Protein AF-A0A800LUT0-F1 (afdb_monomer_lite)

Foldseek 3Di:
DAPQDDQDPVPPDPVVSVVCRVPPDDDDQAWDWHWDAPVVPPRDIDIWIANNPPRDTDDPDD

Structure (mmCIF, N/CA/C/O backbone):
data_AF-A0A800LUT0-F1
#
_entry.id   AF-A0A800LUT0-F1
#
loop_
_atom_site.group_PDB
_atom_site.id
_atom_site.type_symbol
_atom_site.label_atom_id
_atom_site.label_alt_id
_atom_site.label_comp_id
_atom_site.label_asym_id
_atom_site.label_entity_id
_atom_site.label_seq_id
_atom_site.pdbx_PDB_ins_code
_atom_site.Cartn_x
_atom_site.Cartn_y
_atom_site.Cartn_z
_atom_site.occupancy
_atom_site.B_iso_or_equiv
_atom_site.auth_seq_id
_atom_site.auth_comp_id
_atom_site.auth_asym_id
_atom_site.auth_atom_id
_atom_site.pdbx_PDB_model_num
ATOM 1 N N . TYR A 1 1 ? -5.647 6.188 -8.605 1.00 44.88 1 TYR A N 1
ATOM 2 C CA . TYR A 1 1 ? -4.665 5.290 -9.242 1.00 44.88 1 TYR A CA 1
ATOM 3 C C . TYR A 1 1 ? -3.864 4.620 -8.126 1.00 44.88 1 TYR A C 1
ATOM 5 O O . TYR A 1 1 ? -3.777 5.231 -7.066 1.00 44.88 1 T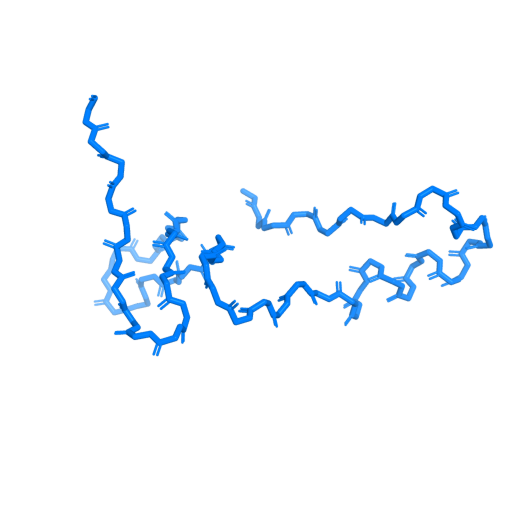YR A O 1
ATOM 13 N N . GLY A 1 2 ? -3.461 3.349 -8.265 1.00 55.81 2 GLY A N 1
ATOM 14 C CA . GLY A 1 2 ? -2.710 2.615 -7.226 1.00 55.81 2 GLY A CA 1
ATOM 15 C C . GLY A 1 2 ? -1.359 3.260 -6.910 1.00 55.81 2 GLY A C 1
ATOM 16 O O . GLY A 1 2 ? -1.024 4.281 -7.513 1.00 55.81 2 GLY A O 1
ATOM 17 N N . GLU A 1 3 ? -0.593 2.681 -5.982 1.00 61.94 3 GLU A N 1
ATOM 18 C CA . GLU A 1 3 ? 0.839 2.979 -5.945 1.00 61.94 3 GLU A CA 1
ATOM 19 C C . GLU A 1 3 ? 1.384 2.708 -7.350 1.00 61.94 3 GLU A C 1
ATOM 21 O O . GLU A 1 3 ? 1.082 1.674 -7.945 1.00 61.94 3 GLU A O 1
ATOM 26 N N . ILE A 1 4 ? 2.056 3.693 -7.936 1.00 67.56 4 ILE A N 1
ATOM 27 C CA . ILE A 1 4 ? 2.775 3.500 -9.190 1.00 67.56 4 ILE A CA 1
ATOM 28 C C . ILE A 1 4 ? 4.208 3.228 -8.741 1.00 67.56 4 ILE A C 1
ATOM 30 O O . ILE A 1 4 ? 4.864 4.196 -8.338 1.00 67.56 4 ILE A O 1
ATOM 34 N N . PRO A 1 5 ? 4.673 1.962 -8.760 1.00 78.19 5 PRO A N 1
ATOM 35 C CA . PRO A 1 5 ? 6.025 1.631 -8.339 1.00 78.19 5 PRO A CA 1
ATOM 36 C C . PRO A 1 5 ? 7.016 2.467 -9.141 1.00 78.19 5 PRO A C 1
ATOM 38 O O . PRO A 1 5 ? 6.898 2.603 -10.367 1.00 78.19 5 PRO A O 1
ATOM 41 N N . ARG A 1 6 ? 7.949 3.105 -8.436 1.00 86.31 6 ARG A N 1
ATOM 42 C CA . ARG A 1 6 ? 8.985 3.916 -9.069 1.00 86.31 6 ARG A CA 1
ATOM 43 C C . ARG A 1 6 ? 10.178 3.029 -9.362 1.00 86.31 6 ARG A C 1
ATOM 45 O O . ARG A 1 6 ? 10.900 2.663 -8.447 1.00 86.31 6 ARG A O 1
ATOM 52 N N . VAL A 1 7 ? 10.409 2.778 -10.645 1.00 92.69 7 VAL A N 1
ATOM 53 C CA . VAL A 1 7 ? 11.606 2.063 -11.087 1.00 92.69 7 VAL A CA 1
ATOM 54 C C . VAL A 1 7 ? 12.848 2.914 -10.800 1.00 92.69 7 VAL A C 1
ATOM 56 O O . VAL A 1 7 ? 12.888 4.071 -11.247 1.00 92.69 7 VAL A O 1
ATOM 59 N N . PRO A 1 8 ? 13.860 2.393 -10.082 1.00 93.62 8 PRO A N 1
ATOM 60 C CA . PRO A 1 8 ? 15.094 3.120 -9.817 1.00 93.62 8 PRO A CA 1
ATOM 61 C C . PRO A 1 8 ? 15.795 3.558 -11.114 1.00 93.62 8 PRO A C 1
ATOM 63 O O . PRO A 1 8 ? 15.886 2.775 -12.060 1.00 93.62 8 PRO A O 1
ATOM 66 N N . PRO A 1 9 ? 16.362 4.779 -11.174 1.00 94.56 9 PRO A N 1
ATOM 67 C CA . PRO A 1 9 ? 17.035 5.276 -12.377 1.00 94.56 9 PRO A CA 1
ATOM 68 C C . PRO A 1 9 ? 18.332 4.519 -12.709 1.00 94.56 9 PRO A C 1
ATOM 70 O O . PRO A 1 9 ? 18.862 4.676 -13.805 1.00 94.56 9 PRO A O 1
ATOM 73 N N . SER A 1 10 ? 18.848 3.709 -11.779 1.00 96.75 10 SER A N 1
ATOM 74 C CA . SER A 1 10 ? 19.994 2.822 -11.994 1.00 96.75 10 SER A CA 1
ATOM 75 C C . SER A 1 10 ? 19.672 1.615 -12.881 1.00 96.75 10 SER A C 1
ATOM 77 O O . SER A 1 10 ? 20.594 1.039 -13.452 1.00 96.75 10 SER A O 1
ATOM 79 N N . ILE A 1 11 ? 18.396 1.233 -13.018 1.00 96.62 11 ILE A N 1
ATOM 80 C CA . ILE A 1 11 ? 17.964 0.166 -13.927 1.00 96.62 11 ILE A CA 1
ATOM 81 C C . ILE A 1 11 ? 17.711 0.798 -15.296 1.00 96.62 11 ILE A C 1
ATOM 83 O O . ILE A 1 11 ? 16.703 1.473 -15.513 1.00 96.62 11 ILE A O 1
ATOM 87 N N . THR A 1 12 ? 18.660 0.626 -16.211 1.00 96.81 12 THR A N 1
ATOM 88 C CA . THR A 1 12 ? 18.631 1.264 -17.536 1.00 96.81 12 THR A CA 1
ATOM 89 C C . THR A 1 12 ? 18.098 0.353 -18.638 1.00 96.81 12 THR A C 1
ATOM 91 O O . THR A 1 12 ? 17.519 0.858 -19.599 1.00 96.81 12 THR A O 1
ATOM 94 N N . ASP A 1 13 ? 18.262 -0.962 -18.492 1.00 98.25 13 ASP A N 1
ATOM 95 C CA . ASP A 1 13 ? 17.771 -1.969 -19.434 1.00 98.25 13 ASP A CA 1
ATOM 96 C C . ASP A 1 13 ? 16.236 -2.031 -19.450 1.00 98.25 13 ASP A C 1
ATOM 98 O O . ASP A 1 13 ? 15.605 -2.071 -18.396 1.00 98.25 13 ASP A O 1
ATOM 102 N N 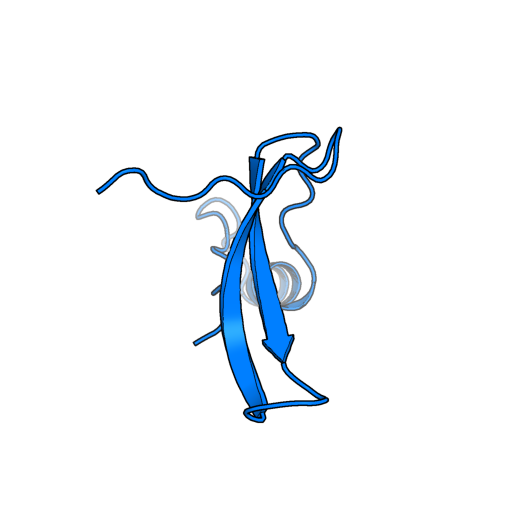. ALA A 1 14 ? 15.629 -2.024 -20.639 1.00 96.56 14 ALA A N 1
ATOM 103 C CA . ALA A 1 14 ? 14.180 -1.900 -20.786 1.00 96.56 14 ALA A CA 1
ATOM 104 C C . ALA A 1 14 ? 13.408 -3.084 -20.180 1.00 96.56 14 ALA A C 1
ATOM 106 O O . ALA A 1 14 ? 12.435 -2.859 -19.457 1.00 96.56 14 ALA A O 1
ATOM 107 N N . ASP A 1 15 ? 13.873 -4.313 -20.402 1.00 97.56 15 ASP A N 1
ATOM 108 C CA . ASP A 1 15 ? 13.197 -5.517 -19.914 1.00 97.56 15 ASP A CA 1
ATOM 109 C C . ASP A 1 15 ? 13.297 -5.602 -18.386 1.00 97.56 15 ASP A C 1
ATOM 111 O O . ASP A 1 15 ? 12.321 -5.917 -17.698 1.00 97.56 15 ASP A O 1
ATOM 115 N N . LEU A 1 16 ? 14.456 -5.239 -17.824 1.00 97.19 16 LEU A N 1
ATOM 116 C CA . LEU A 1 16 ? 14.626 -5.169 -16.372 1.00 97.19 16 LEU A CA 1
ATOM 117 C C . LEU A 1 16 ? 13.759 -4.084 -15.729 1.00 97.19 16 LEU A C 1
ATOM 119 O O . LEU A 1 16 ? 13.306 -4.260 -14.599 1.00 97.19 16 LEU A O 1
ATOM 123 N N . ARG A 1 17 ? 13.494 -2.975 -16.426 1.00 95.12 17 ARG A N 1
ATOM 124 C CA . ARG A 1 17 ? 12.585 -1.934 -15.924 1.00 95.12 17 ARG A CA 1
ATOM 125 C C . ARG A 1 17 ? 11.135 -2.398 -15.884 1.00 95.12 17 ARG A C 1
ATOM 127 O O . ARG A 1 17 ? 10.429 -2.053 -14.938 1.00 95.12 17 ARG A O 1
ATOM 134 N N . ASP A 1 18 ? 10.694 -3.156 -16.883 1.00 94.06 18 ASP A N 1
ATOM 135 C CA . ASP A 1 18 ? 9.350 -3.739 -16.890 1.00 94.06 18 ASP A CA 1
ATOM 136 C C . ASP A 1 18 ? 9.202 -4.794 -15.789 1.00 94.06 18 ASP A C 1
ATOM 138 O O . ASP A 1 18 ? 8.185 -4.815 -15.088 1.00 94.06 18 ASP A O 1
ATOM 142 N N . LEU A 1 19 ? 10.241 -5.607 -15.573 1.00 94.75 19 LEU A N 1
ATOM 143 C CA . LEU A 1 19 ? 10.286 -6.568 -14.474 1.00 94.75 19 LEU A CA 1
ATOM 144 C C . LEU A 1 19 ? 10.227 -5.872 -13.106 1.00 94.75 19 LEU A C 1
ATOM 146 O O . LEU A 1 19 ? 9.414 -6.248 -12.265 1.00 94.75 19 LEU A O 1
ATOM 150 N N . ASP A 1 20 ? 11.028 -4.830 -12.890 1.00 94.06 20 ASP A N 1
ATOM 151 C CA . ASP A 1 20 ? 11.001 -4.064 -11.640 1.00 94.06 20 ASP A CA 1
ATOM 152 C C . ASP A 1 20 ? 9.613 -3.455 -11.394 1.00 94.06 20 ASP A C 1
ATOM 154 O O . ASP A 1 20 ? 8.993 -3.693 -10.360 1.00 94.06 20 ASP A O 1
ATOM 158 N N . ARG A 1 21 ? 9.048 -2.783 -12.402 1.00 90.31 21 ARG A N 1
ATOM 159 C CA . ARG A 1 21 ? 7.728 -2.149 -12.304 1.00 90.31 21 ARG A CA 1
ATOM 160 C C . ARG A 1 21 ? 6.594 -3.133 -12.008 1.00 90.31 21 ARG A C 1
ATOM 162 O O . ARG A 1 21 ? 5.612 -2.745 -11.373 1.00 90.31 21 ARG A O 1
ATOM 169 N N . GLY A 1 22 ? 6.672 -4.343 -12.556 1.00 90.44 22 GLY A N 1
ATOM 170 C CA . GLY A 1 22 ? 5.616 -5.348 -12.453 1.00 90.44 22 GLY A CA 1
ATOM 171 C C . GLY A 1 22 ? 5.688 -6.208 -11.194 1.00 90.44 22 GLY A C 1
ATOM 172 O O . GLY A 1 22 ? 4.650 -6.704 -10.758 1.00 90.44 22 GLY A O 1
ATOM 173 N N . PHE A 1 23 ? 6.886 -6.397 -10.633 1.00 91.12 23 PHE A N 1
ATOM 174 C CA . PHE A 1 23 ? 7.121 -7.407 -9.598 1.00 91.12 23 PHE A CA 1
ATOM 175 C C . PHE A 1 23 ? 7.789 -6.877 -8.327 1.00 91.12 23 PHE A C 1
ATOM 177 O O . PHE A 1 23 ? 7.693 -7.539 -7.293 1.00 91.12 23 PHE A O 1
ATOM 184 N N . MET A 1 24 ? 8.447 -5.716 -8.366 1.00 91.19 24 MET A N 1
ATOM 185 C CA . MET A 1 24 ? 9.098 -5.140 -7.190 1.00 91.19 24 MET A CA 1
ATOM 186 C C . MET A 1 24 ? 8.168 -4.135 -6.507 1.00 91.19 24 MET A C 1
ATOM 188 O O . MET A 1 24 ? 7.744 -3.136 -7.087 1.00 91.19 24 MET A O 1
ATOM 192 N N . HIS A 1 25 ? 7.858 -4.414 -5.242 1.00 87.12 25 HIS A N 1
ATOM 193 C CA . HIS A 1 25 ? 7.007 -3.591 -4.386 1.00 87.12 25 HIS A CA 1
ATOM 194 C C . HIS A 1 25 ? 7.701 -3.330 -3.047 1.00 87.12 25 HIS A C 1
ATOM 196 O O . HIS A 1 25 ? 8.491 -4.154 -2.579 1.00 87.12 25 HIS A O 1
ATOM 202 N N . GLU A 1 26 ? 7.399 -2.192 -2.417 1.00 85.50 26 GLU A N 1
ATOM 203 C CA . GLU A 1 26 ? 7.889 -1.896 -1.071 1.00 85.50 26 GLU A CA 1
ATOM 204 C C . GLU A 1 26 ? 7.277 -2.868 -0.045 1.00 85.50 26 GLU A C 1
ATOM 206 O O . GLU A 1 26 ? 6.094 -3.198 -0.100 1.00 85.50 26 GLU A O 1
ATOM 211 N N . ASN A 1 27 ? 8.094 -3.326 0.907 1.00 91.12 27 ASN A N 1
ATOM 212 C CA . ASN A 1 27 ? 7.680 -4.210 2.002 1.00 91.12 27 ASN A CA 1
ATOM 213 C C . ASN A 1 27 ? 8.440 -3.855 3.289 1.00 91.12 27 ASN A C 1
ATOM 215 O O . ASN A 1 27 ? 9.149 -4.679 3.866 1.00 91.12 27 ASN A O 1
ATOM 219 N N . ALA A 1 28 ? 8.385 -2.583 3.679 1.00 92.19 28 ALA A N 1
ATOM 220 C CA . ALA A 1 28 ? 9.059 -2.125 4.886 1.00 92.19 28 ALA A CA 1
ATOM 221 C C . ALA A 1 28 ? 8.361 -2.657 6.151 1.00 92.19 28 ALA A C 1
ATOM 223 O O . ALA A 1 28 ? 7.133 -2.620 6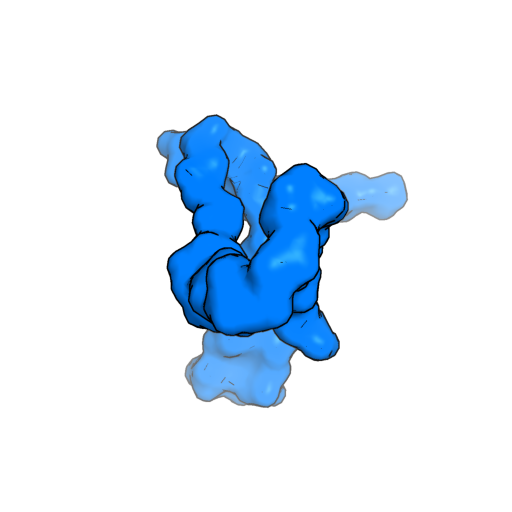.263 1.00 92.19 28 ALA A O 1
ATOM 224 N N . GLU A 1 29 ? 9.160 -3.086 7.130 1.00 96.31 29 GLU A N 1
ATOM 225 C CA . GLU A 1 29 ? 8.739 -3.135 8.531 1.00 96.31 29 GLU A CA 1
ATOM 226 C C . GLU A 1 29 ? 8.761 -1.696 9.056 1.00 96.31 29 GLU A C 1
ATOM 228 O O . GLU A 1 29 ? 9.822 -1.070 9.124 1.00 96.31 29 GLU A O 1
ATOM 233 N N . GLY A 1 30 ? 7.588 -1.128 9.322 1.00 94.88 30 GLY A N 1
ATOM 234 C CA . GLY A 1 30 ? 7.455 0.300 9.586 1.00 94.88 30 GLY A CA 1
ATOM 235 C C . GLY A 1 30 ? 6.217 0.923 8.938 1.00 94.88 30 GLY A C 1
ATOM 236 O O . GLY A 1 30 ? 5.312 0.225 8.478 1.00 94.88 30 GLY A O 1
ATOM 237 N N . PRO A 1 31 ? 6.168 2.259 8.829 1.00 93.50 31 PRO A N 1
ATOM 238 C CA . PRO A 1 31 ? 5.060 2.943 8.179 1.00 93.50 31 PRO A CA 1
ATOM 239 C C . PRO A 1 31 ? 5.046 2.716 6.655 1.00 93.50 31 PRO A C 1
ATOM 241 O O . PRO A 1 31 ? 5.944 3.184 5.957 1.00 93.50 31 PRO A O 1
ATOM 244 N N . VAL A 1 32 ? 3.979 2.110 6.126 1.00 91.75 32 VAL A N 1
ATOM 245 C CA . VAL A 1 32 ? 3.769 1.844 4.687 1.00 91.75 32 VAL A CA 1
ATOM 246 C C . VAL A 1 32 ? 2.475 2.501 4.194 1.00 91.75 32 VAL A C 1
ATOM 248 O O . VAL A 1 32 ? 1.490 2.594 4.930 1.00 91.75 32 VAL A O 1
ATOM 251 N N . VAL A 1 33 ? 2.471 2.994 2.947 1.00 90.56 33 VAL A N 1
ATOM 252 C CA . VAL A 1 33 ? 1.268 3.518 2.278 1.00 90.56 33 VAL A CA 1
ATOM 253 C C . VAL A 1 33 ? 0.628 2.419 1.437 1.00 90.56 33 VAL A C 1
ATOM 255 O O . VAL A 1 33 ? 1.162 2.005 0.419 1.00 90.56 33 VAL A O 1
ATOM 258 N N . GLU A 1 34 ? -0.562 1.990 1.832 1.00 90.44 34 GLU A N 1
ATOM 259 C CA . GLU A 1 34 ? -1.258 0.847 1.253 1.00 90.44 34 GLU A CA 1
ATOM 260 C C . GLU A 1 34 ? -2.548 1.251 0.531 1.00 90.44 34 GLU A C 1
ATOM 262 O O . GLU A 1 34 ? -3.112 2.337 0.721 1.00 90.44 34 GLU A O 1
ATOM 267 N N . ARG A 1 35 ? -3.052 0.336 -0.304 1.00 89.69 35 ARG A N 1
ATOM 268 C CA . ARG A 1 35 ? -4.287 0.493 -1.081 1.00 89.69 35 ARG A CA 1
ATOM 269 C C . ARG A 1 35 ? -5.276 -0.598 -0.721 1.00 89.69 35 ARG A C 1
ATOM 271 O O . ARG A 1 35 ? -5.041 -1.764 -1.008 1.00 89.69 35 ARG A O 1
ATOM 278 N N . TRP A 1 36 ? -6.390 -0.216 -0.109 1.00 92.56 36 TRP A N 1
ATOM 279 C CA . TRP A 1 36 ? -7.402 -1.164 0.359 1.00 92.56 36 TRP A CA 1
ATOM 280 C C . TRP A 1 36 ? -8.690 -0.975 -0.435 1.00 92.56 36 TRP A C 1
ATOM 282 O O . TRP A 1 36 ? -9.085 0.155 -0.737 1.00 92.56 36 TRP A O 1
ATOM 292 N N . PHE A 1 37 ? -9.357 -2.073 -0.782 1.00 94.88 37 PHE A N 1
ATOM 293 C CA . PHE A 1 37 ? -10.633 -2.037 -1.489 1.00 94.88 37 PHE A CA 1
ATOM 294 C C . PHE A 1 37 ? -11.779 -2.362 -0.532 1.00 94.88 37 PHE A C 1
ATOM 296 O O . PHE A 1 37 ? -11.831 -3.447 0.043 1.00 94.88 37 PHE A O 1
ATOM 303 N N . HIS A 1 38 ? -12.725 -1.432 -0.377 1.00 95.19 38 HIS A N 1
ATOM 304 C CA . HIS A 1 38 ? -13.871 -1.605 0.517 1.00 95.19 38 HIS A CA 1
ATOM 305 C C . HIS A 1 38 ? -14.950 -2.490 -0.130 1.00 95.19 38 HIS A C 1
ATOM 307 O O . HIS A 1 38 ? -16.017 -2.017 -0.537 1.00 95.19 38 HIS A O 1
ATOM 313 N N . VAL A 1 39 ? -14.629 -3.780 -0.270 1.00 97.88 39 VAL A N 1
ATOM 314 C CA . VAL A 1 39 ? -15.400 -4.764 -1.043 1.00 97.88 39 VAL A CA 1
ATOM 315 C C . VAL A 1 39 ? -16.818 -4.966 -0.507 1.00 97.88 39 VAL A C 1
ATOM 317 O O . VAL A 1 39 ? -17.761 -4.992 -1.292 1.00 97.88 39 VAL A O 1
ATOM 320 N N . PHE A 1 40 ? -16.986 -5.011 0.816 1.00 97.75 40 PHE A N 1
ATOM 321 C CA . PHE A 1 40 ? -18.279 -5.232 1.478 1.00 97.75 40 PHE A CA 1
ATOM 322 C C . PHE A 1 40 ? -19.048 -3.939 1.786 1.00 97.75 40 PHE A C 1
ATOM 324 O O . PHE A 1 40 ? -19.978 -3.941 2.587 1.00 97.75 40 PHE A O 1
ATOM 331 N N . GLY A 1 41 ? -18.672 -2.826 1.154 1.00 96.62 41 GLY A N 1
ATOM 332 C CA . GLY A 1 41 ? -19.318 -1.538 1.371 1.00 96.62 41 GLY A CA 1
ATOM 333 C C . GLY A 1 41 ? -19.387 -0.706 0.103 1.00 96.62 41 GLY A C 1
ATOM 334 O O . GLY A 1 41 ? -20.010 -1.078 -0.889 1.00 96.62 41 GLY A O 1
ATOM 335 N N . CYS A 1 42 ? -18.751 0.463 0.119 1.00 97.12 42 CYS A N 1
ATOM 336 C CA . CYS A 1 42 ? -18.909 1.455 -0.942 1.00 97.12 42 CYS A CA 1
ATOM 337 C C . CYS A 1 42 ? -18.187 1.108 -2.259 1.00 97.12 42 CYS A C 1
ATOM 339 O O . CYS A 1 42 ? -18.259 1.914 -3.192 1.00 97.12 42 CYS A O 1
ATOM 341 N N . ARG A 1 43 ? -17.499 -0.048 -2.338 1.00 96.69 43 ARG A N 1
ATOM 342 C CA . ARG A 1 43 ? -16.744 -0.546 -3.507 1.00 96.69 43 ARG A CA 1
ATOM 343 C C . ARG A 1 43 ? -15.781 0.492 -4.078 1.00 96.69 43 ARG A C 1
ATOM 345 O O . ARG A 1 43 ? -15.642 0.652 -5.289 1.00 96.69 43 ARG A O 1
ATOM 352 N N . ARG A 1 44 ? -15.136 1.237 -3.183 1.00 94.62 44 ARG A N 1
ATOM 353 C CA . ARG A 1 44 ? -14.116 2.230 -3.514 1.00 94.62 44 ARG A CA 1
ATOM 354 C C . ARG A 1 44 ? -12.796 1.817 -2.907 1.00 94.62 44 ARG A C 1
ATOM 356 O O . ARG A 1 44 ? -12.739 1.166 -1.865 1.00 94.62 44 ARG A O 1
ATOM 363 N N . TRP A 1 45 ? -11.740 2.237 -3.577 1.00 93.19 45 TRP A N 1
ATOM 364 C CA . TRP A 1 45 ? -10.405 2.114 -3.044 1.00 93.19 45 TRP A CA 1
ATOM 365 C C . TRP A 1 45 ? -10.078 3.276 -2.110 1.00 93.19 45 TRP A C 1
ATOM 367 O O . TRP A 1 45 ? -10.323 4.430 -2.465 1.00 93.19 45 TRP A O 1
ATOM 377 N N . VAL A 1 46 ? -9.424 2.979 -0.996 1.00 90.50 46 VAL A N 1
ATOM 378 C CA . VAL A 1 46 ? -8.861 3.961 -0.066 1.00 90.50 46 VAL A CA 1
ATOM 379 C C . VAL A 1 46 ? -7.340 3.839 -0.035 1.00 90.50 46 VAL A C 1
ATOM 381 O O . VAL A 1 46 ? -6.785 2.800 -0.395 1.00 90.50 46 VAL A O 1
ATOM 384 N N . THR A 1 47 ? -6.669 4.925 0.332 1.00 90.50 47 THR A N 1
ATOM 385 C CA . THR A 1 47 ? -5.224 4.939 0.578 1.00 90.50 47 THR A CA 1
ATOM 386 C C . THR A 1 47 ? -5.017 5.147 2.066 1.00 90.50 47 THR A C 1
ATOM 388 O O . THR A 1 47 ? -5.591 6.076 2.633 1.00 90.50 47 THR A O 1
ATOM 391 N N . VAL A 1 48 ? -4.237 4.273 2.689 1.00 91.38 48 VAL A N 1
ATOM 392 C CA . VAL A 1 48 ? -4.054 4.225 4.141 1.00 91.38 48 VAL A CA 1
ATOM 393 C C . VAL A 1 48 ? -2.565 4.211 4.443 1.00 91.38 48 VAL A C 1
ATOM 395 O O . VAL A 1 48 ? -1.805 3.616 3.692 1.00 91.38 48 VAL A O 1
ATOM 398 N N . LYS A 1 49 ? -2.139 4.871 5.519 1.00 93.12 49 LYS A N 1
ATOM 399 C CA . LYS A 1 49 ? -0.789 4.703 6.053 1.00 93.12 49 LYS A CA 1
ATOM 400 C C . LYS A 1 49 ? -0.881 3.826 7.297 1.00 93.12 49 LYS A C 1
ATOM 402 O O . LYS A 1 49 ? -1.559 4.219 8.245 1.00 93.12 49 LYS A O 1
ATOM 407 N N . ARG A 1 50 ? -0.249 2.656 7.278 1.00 95.25 50 ARG A N 1
ATOM 408 C CA . ARG A 1 50 ? -0.267 1.689 8.382 1.00 95.25 50 ARG A CA 1
ATOM 409 C C . ARG A 1 50 ? 1.147 1.473 8.898 1.00 95.25 50 ARG A C 1
ATOM 411 O O . ARG A 1 50 ? 2.078 1.382 8.107 1.00 95.25 50 ARG A O 1
ATOM 418 N N . GLU A 1 51 ? 1.297 1.417 10.211 1.00 96.69 51 GLU A N 1
ATOM 419 C CA . GLU A 1 51 ? 2.497 0.904 10.861 1.00 96.69 51 GLU A CA 1
ATOM 420 C C . GLU A 1 51 ? 2.466 -0.628 10.789 1.00 96.69 51 GLU A C 1
ATOM 422 O O . GLU A 1 51 ? 1.646 -1.271 11.442 1.00 96.69 51 GLU A O 1
ATOM 427 N N . THR A 1 52 ? 3.296 -1.225 9.931 1.00 96.56 52 THR A N 1
ATOM 428 C CA . THR A 1 52 ? 3.210 -2.662 9.628 1.00 96.56 52 THR A CA 1
ATOM 429 C C . THR A 1 52 ? 3.711 -3.554 10.760 1.00 96.56 52 THR A C 1
ATOM 431 O O . THR A 1 52 ? 3.384 -4.739 10.770 1.00 96.56 52 THR A O 1
ATOM 434 N N . SER A 1 53 ? 4.442 -2.991 11.728 1.00 97.75 53 SER A N 1
ATOM 435 C CA . SER A 1 53 ? 4.928 -3.704 12.916 1.00 97.75 53 SER A CA 1
ATOM 436 C C . SER A 1 53 ? 3.855 -3.934 13.992 1.00 97.75 53 SER A C 1
ATOM 438 O O . SER A 1 53 ? 4.005 -4.837 14.815 1.00 97.75 53 SER A O 1
ATOM 440 N N . ASN A 1 54 ? 2.778 -3.135 14.014 1.00 97.44 54 ASN A N 1
ATOM 441 C CA . ASN A 1 54 ? 1.749 -3.186 15.066 1.00 97.44 54 ASN A CA 1
ATOM 442 C C . ASN A 1 54 ? 0.300 -2.952 14.583 1.00 97.44 54 ASN A C 1
ATOM 444 O O . ASN A 1 54 ? -0.608 -2.850 15.406 1.00 97.44 54 ASN A O 1
ATOM 448 N N . ASP A 1 55 ? 0.089 -2.853 13.270 1.00 96.94 55 ASP A N 1
ATOM 449 C CA . ASP A 1 55 ? -1.195 -2.612 12.600 1.00 96.94 55 ASP A CA 1
ATOM 450 C C . ASP A 1 55 ? -1.873 -1.258 12.881 1.00 96.94 55 ASP A C 1
ATOM 452 O O . ASP A 1 55 ? -3.019 -1.039 12.474 1.00 96.94 55 ASP A O 1
ATOM 456 N N . GLU A 1 56 ? -1.185 -0.303 13.510 1.00 97.31 56 GLU A N 1
ATOM 457 C CA . GLU A 1 56 ? -1.754 1.015 13.783 1.00 97.31 56 GLU A CA 1
ATOM 458 C C . GLU A 1 56 ? -1.983 1.805 12.486 1.00 97.31 56 GLU A C 1
ATOM 460 O O . GLU A 1 56 ? -1.079 2.033 11.674 1.00 97.31 56 GLU A O 1
ATOM 465 N N . ILE A 1 57 ? -3.215 2.284 12.300 1.00 95.56 57 ILE A N 1
ATOM 466 C CA . ILE A 1 57 ? -3.567 3.160 11.185 1.00 95.56 57 ILE A CA 1
ATOM 467 C C . ILE A 1 57 ? -3.206 4.602 11.539 1.00 95.56 57 ILE A C 1
ATOM 469 O O . ILE A 1 57 ? -3.852 5.242 12.370 1.00 95.56 57 ILE A O 1
ATOM 473 N N . GLN A 1 58 ? -2.209 5.153 10.851 1.00 91.12 58 GLN A N 1
ATOM 474 C CA . GLN A 1 58 ? -1.765 6.528 11.043 1.00 91.1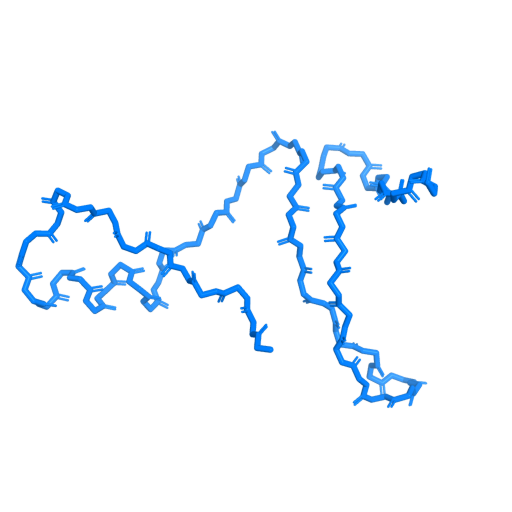2 58 GLN A CA 1
ATOM 475 C C . GLN A 1 58 ? -2.725 7.481 10.322 1.00 91.12 58 GLN A C 1
ATOM 477 O O . GLN A 1 58 ? -2.598 7.754 9.125 1.00 91.12 58 GLN A O 1
ATOM 482 N N . THR A 1 59 ? -3.703 8.027 11.045 1.00 76.56 59 THR A N 1
ATOM 483 C CA . THR A 1 59 ? -4.505 9.141 10.529 1.00 76.56 59 THR A CA 1
ATOM 484 C C . THR A 1 59 ? -3.625 10.380 10.395 1.00 76.56 59 THR A C 1
ATOM 486 O O . THR A 1 59 ? -2.935 10.754 11.348 1.00 76.56 59 THR A O 1
ATOM 489 N N . ARG A 1 60 ? -3.672 11.076 9.251 1.00 55.9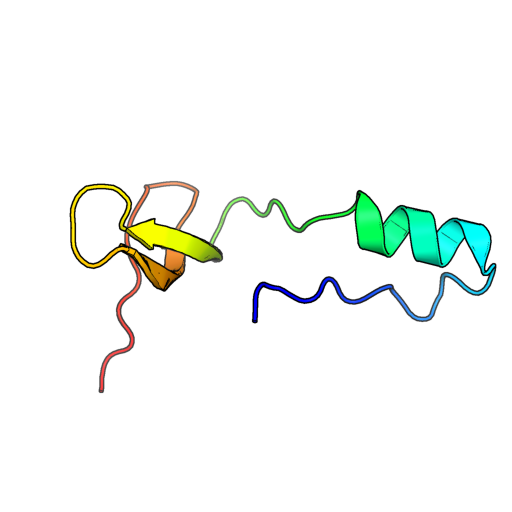4 60 ARG A N 1
ATOM 490 C CA . ARG A 1 60 ? -3.183 12.461 9.210 1.00 55.94 60 ARG A CA 1
ATOM 491 C C . ARG A 1 60 ? -3.977 13.256 10.250 1.00 55.94 60 ARG A C 1
ATOM 493 O O . ARG A 1 60 ? -5.201 13.319 10.150 1.00 55.94 60 ARG A O 1
ATOM 500 N N . LYS A 1 61 ? -3.293 13.856 11.231 1.00 40.78 61 LYS A N 1
ATOM 501 C CA . LYS A 1 61 ? -3.875 14.993 11.954 1.00 40.78 61 LYS A CA 1
ATOM 502 C C . LYS A 1 61 ? -4.190 16.087 10.915 1.00 40.78 61 LYS A C 1
ATOM 504 O O . LYS A 1 61 ? -3.425 16.190 9.949 1.00 40.78 61 LYS A O 1
ATOM 509 N N . PRO A 1 62 ? -5.318 16.803 11.060 1.00 42.81 62 PRO A N 1
ATOM 510 C CA . PRO A 1 62 ? -5.664 17.908 10.169 1.00 42.81 62 PRO A CA 1
ATOM 511 C C . PRO A 1 62 ? -4.541 18.946 10.086 1.00 42.81 62 PRO A C 1
ATOM 513 O O . PRO A 1 62 ? -3.807 19.104 11.090 1.00 42.81 62 PRO A O 1
#

Sequence (62 aa):
YGEIPRVPPSITDA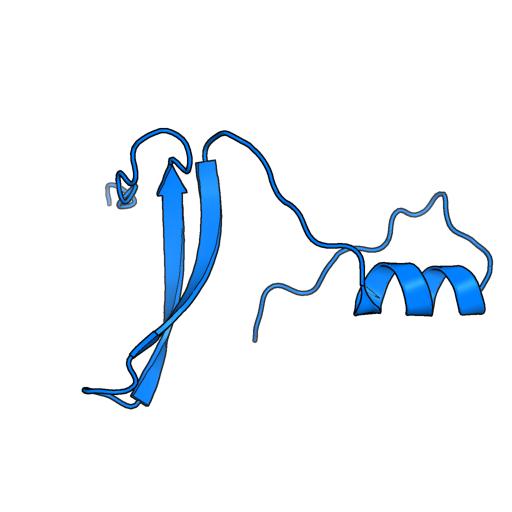DLRDLDRGFMHENAEGPVVERWFHVFGCRRWVTVKRETSNDEIQTRKP

Radius of gyration: 14.92 Å; chains: 1; bounding box: 39×25×36 Å

pLDDT: mean 88.74, std 13.83, range [40.78, 98.25]

Secondary structure (DSSP, 8-state):
--------TT--SHHHHHHHHHH-----SSEEEEEEE-TTTT--EEEEEEETTT--B-PPP-